Protein AF-A0A1C5F880-F1 (afdb_monomer_lite)

Structure (mmCIF, N/CA/C/O backbone):
data_AF-A0A1C5F880-F1
#
_entry.id   AF-A0A1C5F880-F1
#
loop_
_atom_site.group_PDB
_atom_site.id
_atom_site.type_symbol
_atom_site.label_atom_id
_atom_site.label_alt_id
_atom_site.label_comp_id
_atom_site.label_asym_id
_atom_site.label_entity_id
_atom_site.label_seq_id
_atom_site.pdbx_PDB_ins_code
_atom_site.Cartn_x
_atom_site.Cartn_y
_atom_site.Cartn_z
_atom_site.occupancy
_atom_site.B_iso_or_equiv
_atom_site.auth_seq_id
_atom_site.auth_comp_id
_atom_site.auth_asym_id
_atom_site.auth_atom_id
_atom_site.pdbx_PDB_model_num
ATOM 1 N N . MET A 1 1 ? 9.611 -12.263 -25.382 1.00 71.31 1 MET A N 1
ATOM 2 C CA . MET A 1 1 ? 9.464 -11.205 -24.359 1.00 71.31 1 MET A CA 1
ATOM 3 C C . MET A 1 1 ? 10.528 -10.155 -24.646 1.00 71.31 1 MET A C 1
ATOM 5 O O . MET A 1 1 ? 11.609 -10.560 -25.052 1.00 71.31 1 MET A O 1
ATOM 9 N N . SER A 1 2 ? 10.248 -8.854 -24.539 1.00 94.00 2 SER A N 1
ATOM 10 C CA . SER A 1 2 ? 11.305 -7.835 -24.646 1.00 94.00 2 SER A CA 1
ATOM 11 C C . SER A 1 2 ? 11.871 -7.524 -23.261 1.00 94.00 2 SER A C 1
ATOM 13 O O . SER A 1 2 ? 11.128 -7.508 -22.280 1.00 94.00 2 SER A O 1
ATOM 15 N N . THR A 1 3 ? 13.165 -7.216 -23.186 1.00 95.62 3 THR A N 1
ATOM 16 C CA . THR A 1 3 ? 13.836 -6.811 -21.937 1.00 95.62 3 THR A CA 1
ATOM 17 C C . THR A 1 3 ? 13.164 -5.595 -21.293 1.00 95.62 3 THR A C 1
ATOM 19 O O . THR A 1 3 ? 13.068 -5.501 -20.075 1.00 95.62 3 THR A O 1
ATOM 22 N N . ALA A 1 4 ? 12.610 -4.685 -22.100 1.00 95.88 4 ALA A N 1
ATOM 23 C CA . ALA A 1 4 ? 11.832 -3.546 -21.614 1.00 95.88 4 ALA A CA 1
ATOM 24 C C . ALA A 1 4 ? 10.582 -3.967 -20.817 1.00 95.88 4 ALA A C 1
ATOM 26 O O . ALA A 1 4 ? 10.291 -3.381 -19.775 1.00 95.88 4 ALA A O 1
ATOM 27 N N . VAL A 1 5 ? 9.857 -4.994 -21.280 1.00 96.69 5 VAL A N 1
ATOM 28 C CA . VAL A 1 5 ? 8.681 -5.529 -20.571 1.00 96.69 5 VAL A CA 1
ATOM 29 C C . VAL A 1 5 ? 9.099 -6.184 -19.255 1.00 96.69 5 VAL A C 1
ATOM 31 O O . VAL A 1 5 ? 8.416 -6.019 -18.247 1.00 96.69 5 VAL A O 1
ATOM 34 N N . GLU A 1 6 ? 10.241 -6.873 -19.239 1.00 96.44 6 GLU A N 1
ATOM 35 C CA . GLU A 1 6 ? 10.786 -7.506 -18.032 1.00 96.44 6 GLU A CA 1
ATOM 36 C C . GLU A 1 6 ? 11.141 -6.464 -16.964 1.00 96.44 6 GLU A C 1
ATOM 38 O O . GLU A 1 6 ? 10.700 -6.579 -15.819 1.00 96.44 6 GLU A O 1
ATOM 43 N N . TYR A 1 7 ? 11.847 -5.393 -17.339 1.00 97.69 7 TYR A N 1
ATOM 44 C CA . TYR A 1 7 ? 12.153 -4.299 -16.414 1.00 97.69 7 TYR A CA 1
ATOM 45 C C . TYR A 1 7 ? 10.891 -3.611 -15.886 1.00 97.69 7 TYR A C 1
ATOM 47 O O . TYR A 1 7 ? 10.793 -3.356 -14.685 1.00 97.69 7 TYR A O 1
ATOM 55 N N . ALA A 1 8 ? 9.907 -3.344 -16.749 1.00 97.88 8 ALA A N 1
ATOM 56 C CA . ALA A 1 8 ? 8.646 -2.735 -16.330 1.00 97.88 8 ALA A CA 1
ATOM 57 C C . ALA A 1 8 ? 7.892 -3.612 -15.315 1.00 97.88 8 ALA A C 1
ATOM 59 O O . ALA A 1 8 ? 7.358 -3.093 -14.333 1.00 97.88 8 ALA A O 1
ATOM 60 N N . ALA A 1 9 ? 7.891 -4.935 -15.510 1.00 97.44 9 ALA A N 1
ATOM 61 C CA . ALA A 1 9 ? 7.274 -5.872 -14.577 1.00 97.44 9 ALA A CA 1
ATOM 62 C C . ALA A 1 9 ? 7.959 -5.845 -13.202 1.00 97.44 9 ALA A C 1
ATOM 64 O O . ALA A 1 9 ? 7.272 -5.757 -12.184 1.00 97.44 9 ALA A O 1
ATOM 65 N N . VAL A 1 10 ? 9.297 -5.848 -13.165 1.00 98.00 10 VAL A N 1
ATOM 66 C CA . VAL A 1 10 ? 10.068 -5.774 -11.911 1.00 98.00 10 VAL A CA 1
ATOM 67 C C . VAL A 1 10 ? 9.801 -4.460 -11.178 1.00 98.00 10 VAL A C 1
ATOM 69 O O . VAL A 1 10 ? 9.492 -4.467 -9.987 1.00 98.00 10 VAL A O 1
ATOM 72 N N . VAL A 1 11 ? 9.858 -3.328 -11.885 1.00 98.38 11 VAL A N 1
ATOM 73 C CA . VAL A 1 11 ? 9.554 -2.011 -11.303 1.00 98.38 11 VAL A CA 1
ATOM 74 C C . VAL A 1 11 ? 8.131 -1.986 -10.745 1.00 98.38 11 VAL A C 1
ATOM 76 O O . VAL A 1 11 ? 7.920 -1.553 -9.612 1.00 98.38 11 VAL A O 1
ATOM 79 N N . GLY A 1 12 ? 7.161 -2.511 -11.497 1.00 98.56 12 GLY A N 1
ATOM 80 C CA . GLY A 1 12 ? 5.776 -2.621 -11.052 1.00 98.56 12 GLY A CA 1
ATOM 81 C C . GLY A 1 12 ? 5.631 -3.455 -9.779 1.00 98.56 12 GLY A C 1
ATOM 82 O O . GLY A 1 12 ? 4.965 -3.021 -8.842 1.00 98.56 12 GLY A O 1
ATOM 83 N N . GLN A 1 13 ? 6.295 -4.611 -9.699 1.00 98.25 13 GLN A N 1
ATOM 84 C CA . GLN A 1 13 ? 6.283 -5.462 -8.504 1.00 98.25 13 GLN A CA 1
ATOM 85 C C . GLN A 1 13 ? 6.836 -4.734 -7.277 1.00 98.25 13 GLN A C 1
ATOM 87 O O . GLN A 1 13 ? 6.212 -4.758 -6.215 1.00 98.25 13 GLN A O 1
ATOM 92 N N . VAL A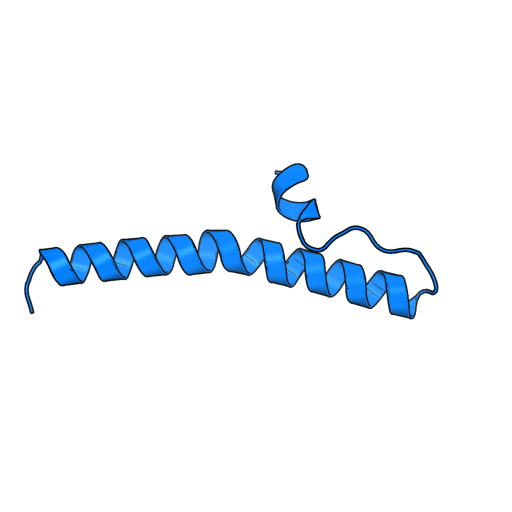 1 14 ? 7.972 -4.049 -7.426 1.00 98.31 14 VAL A N 1
ATOM 93 C CA . VAL A 1 14 ? 8.593 -3.288 -6.334 1.00 98.31 14 VAL A CA 1
ATOM 94 C C . VAL A 1 14 ? 7.667 -2.174 -5.853 1.00 98.31 14 VAL A C 1
ATOM 96 O O . VAL A 1 14 ? 7.472 -2.028 -4.648 1.00 98.31 14 VAL A O 1
ATOM 99 N N . VAL A 1 15 ? 7.045 -1.428 -6.770 1.00 98.31 15 VAL A N 1
ATOM 100 C CA . VAL A 1 15 ? 6.090 -0.364 -6.422 1.00 98.31 15 VAL A CA 1
ATOM 101 C C . VAL A 1 15 ? 4.864 -0.937 -5.711 1.00 98.31 15 VAL A C 1
ATOM 103 O O . VAL A 1 15 ? 4.465 -0.415 -4.672 1.00 98.31 15 VAL A O 1
ATOM 106 N N . VAL A 1 16 ? 4.289 -2.030 -6.221 1.00 98.44 16 VAL A N 1
ATOM 107 C CA . VAL A 1 16 ? 3.111 -2.672 -5.619 1.00 98.44 16 VAL A CA 1
ATOM 108 C C . VAL A 1 16 ? 3.411 -3.164 -4.208 1.00 98.44 16 VAL A C 1
ATOM 110 O O . VAL A 1 16 ? 2.610 -2.926 -3.308 1.00 98.44 16 VAL A O 1
ATOM 113 N N . VAL A 1 17 ? 4.552 -3.816 -3.981 1.00 97.56 17 VAL A N 1
ATOM 114 C CA . VAL A 1 17 ? 4.912 -4.323 -2.648 1.00 97.56 17 VAL A CA 1
ATOM 115 C C . VAL A 1 17 ? 5.293 -3.177 -1.711 1.00 97.56 17 VAL A C 1
ATOM 117 O O . VAL A 1 17 ? 4.776 -3.104 -0.595 1.00 97.56 17 VAL A O 1
ATOM 120 N N . GLY A 1 18 ? 6.144 -2.259 -2.172 1.00 96.44 18 GLY A N 1
ATOM 121 C CA . GLY A 1 18 ? 6.614 -1.115 -1.391 1.00 96.44 18 GLY A CA 1
ATOM 122 C C . GLY A 1 18 ? 5.487 -0.168 -0.979 1.00 96.44 18 GLY A C 1
ATOM 123 O O . GLY A 1 18 ? 5.514 0.371 0.125 1.00 96.44 18 GLY A O 1
ATOM 124 N N . ALA A 1 19 ? 4.461 -0.011 -1.819 1.00 95.75 19 ALA A N 1
ATOM 125 C CA . ALA A 1 19 ? 3.281 0.774 -1.479 1.00 95.75 19 ALA A CA 1
ATOM 126 C C . ALA A 1 19 ? 2.201 -0.053 -0.753 1.00 95.75 19 ALA A C 1
ATOM 128 O O . ALA A 1 19 ? 1.589 0.406 0.210 1.00 95.75 19 ALA A O 1
ATOM 129 N N . GLY A 1 20 ? 1.957 -1.289 -1.180 1.00 96.62 20 GLY A N 1
ATOM 130 C CA . GLY A 1 20 ? 0.873 -2.123 -0.661 1.00 96.62 20 GLY A CA 1
ATOM 131 C C . GLY A 1 20 ? 1.088 -2.589 0.778 1.00 96.62 20 GLY A C 1
ATOM 132 O O . GLY A 1 20 ? 0.147 -2.573 1.574 1.00 96.62 20 GLY A O 1
ATOM 133 N N . ALA A 1 21 ? 2.314 -2.968 1.151 1.00 96.19 21 ALA A N 1
ATOM 134 C CA . ALA A 1 21 ? 2.586 -3.493 2.491 1.00 96.19 21 ALA A CA 1
ATOM 135 C C . ALA A 1 21 ? 2.329 -2.461 3.617 1.00 96.19 21 ALA A C 1
ATOM 137 O O . ALA A 1 21 ? 1.645 -2.804 4.593 1.00 96.19 21 ALA A O 1
ATOM 138 N N . PRO A 1 22 ? 2.769 -1.190 3.497 1.00 96.62 22 PRO A N 1
ATOM 139 C CA . PRO A 1 22 ? 2.397 -0.133 4.438 1.00 96.62 22 PRO A CA 1
ATOM 140 C C . PRO A 1 22 ? 0.882 0.081 4.539 1.00 96.62 22 PRO A C 1
ATOM 142 O O . PRO A 1 22 ? 0.364 0.202 5.648 1.00 96.62 22 PRO A O 1
ATOM 145 N N . LEU A 1 23 ? 0.151 0.045 3.419 1.00 96.44 23 LEU A N 1
ATOM 146 C CA . LEU A 1 23 ? -1.307 0.212 3.417 1.00 96.44 23 LEU A CA 1
ATOM 147 C C . LEU A 1 23 ? -2.025 -0.884 4.195 1.00 96.44 23 LEU A C 1
ATOM 149 O O . LEU A 1 23 ? -2.866 -0.589 5.044 1.00 96.44 23 LEU A O 1
ATOM 153 N N . VAL A 1 24 ? -1.675 -2.148 3.947 1.00 97.12 24 VAL A N 1
ATOM 154 C CA . VAL A 1 24 ? -2.266 -3.281 4.673 1.00 97.12 24 VAL A CA 1
ATOM 155 C C . VAL A 1 24 ? -1.944 -3.179 6.162 1.00 97.12 24 VAL A C 1
ATOM 157 O O . VAL A 1 24 ? -2.818 -3.376 7.004 1.00 97.12 24 VAL A O 1
ATOM 160 N N . THR A 1 25 ? -0.716 -2.793 6.508 1.00 95.94 25 THR A N 1
ATOM 161 C CA . THR A 1 25 ? -0.312 -2.592 7.906 1.00 95.94 25 THR A CA 1
ATOM 162 C C . THR A 1 25 ? -1.146 -1.502 8.581 1.00 95.94 25 THR A C 1
ATOM 164 O O . THR A 1 25 ? -1.664 -1.707 9.682 1.00 95.94 25 THR A O 1
ATOM 167 N N . GLY A 1 26 ? -1.315 -0.352 7.923 1.00 95.62 26 GLY A N 1
ATOM 168 C CA . GLY A 1 26 ? -2.140 0.747 8.420 1.00 95.62 26 GLY A CA 1
ATOM 169 C C . GLY A 1 26 ? -3.605 0.344 8.564 1.00 95.62 26 GLY A C 1
ATOM 170 O O . GLY A 1 26 ? -4.226 0.624 9.590 1.00 95.62 26 GLY A O 1
ATOM 171 N N . TRP A 1 27 ? -4.134 -0.403 7.595 1.00 96.75 27 TRP A N 1
ATOM 172 C CA . TRP A 1 27 ? -5.487 -0.949 7.643 1.00 96.75 27 TRP A CA 1
ATOM 173 C C . TRP A 1 27 ? -5.691 -1.882 8.839 1.00 96.75 27 TRP A C 1
ATOM 175 O O . TRP A 1 27 ? -6.651 -1.721 9.589 1.00 96.75 27 TRP A O 1
ATOM 185 N N . MET A 1 28 ? -4.764 -2.812 9.083 1.00 96.94 28 MET A N 1
ATOM 186 C CA . MET A 1 28 ? -4.853 -3.732 10.222 1.00 96.94 28 MET A CA 1
ATOM 187 C C . MET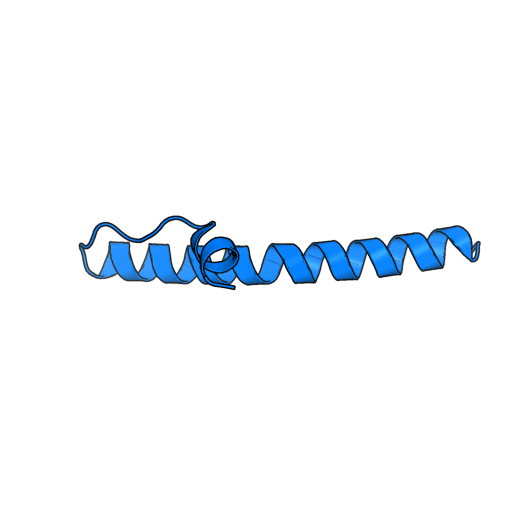 A 1 28 ? -4.794 -2.990 11.562 1.00 96.94 28 MET A C 1
ATOM 189 O O . MET A 1 28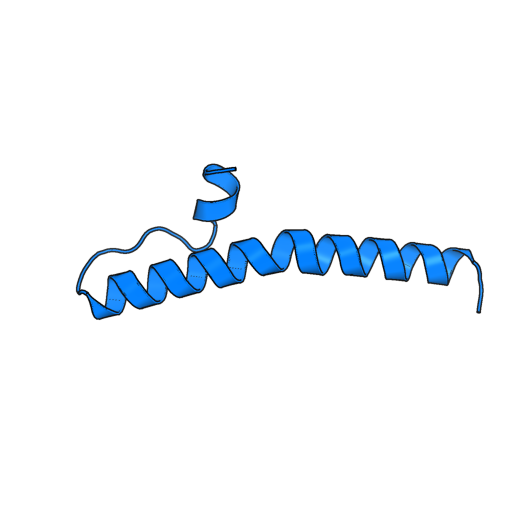 ? -5.569 -3.294 12.472 1.00 96.94 28 MET A O 1
ATOM 193 N N . ARG A 1 29 ? -3.939 -1.962 11.678 1.00 95.38 29 ARG A N 1
ATOM 194 C CA . ARG A 1 29 ? -3.901 -1.075 12.857 1.00 95.38 29 ARG A CA 1
ATOM 195 C C . ARG A 1 29 ? -5.233 -0.346 13.053 1.00 95.38 29 ARG A C 1
ATOM 197 O O . ARG A 1 29 ? -5.721 -0.242 14.179 1.00 95.38 29 ARG A O 1
ATOM 204 N N . GLN A 1 30 ? -5.841 0.117 11.965 1.00 95.12 30 GLN A N 1
ATOM 205 C CA . GLN A 1 30 ? -7.128 0.802 11.980 1.00 95.12 30 GLN A CA 1
ATOM 206 C C . GLN A 1 30 ? -8.286 -0.130 12.378 1.00 95.12 30 GLN A C 1
ATOM 208 O O . GLN A 1 30 ? -9.150 0.272 13.163 1.00 95.12 30 GLN A O 1
ATOM 213 N N . VAL A 1 31 ? -8.307 -1.365 11.864 1.00 95.50 31 VAL A N 1
ATOM 214 C CA . VAL A 1 31 ? -9.271 -2.405 12.258 1.00 95.50 31 VAL A CA 1
ATOM 215 C C . VAL A 1 31 ? -9.134 -2.700 13.747 1.00 95.50 31 VAL A C 1
ATOM 217 O O . VAL A 1 31 ? -10.124 -2.633 14.470 1.00 95.50 31 VAL A O 1
ATOM 220 N N . ARG A 1 32 ? -7.908 -2.929 14.230 1.00 96.31 32 ARG A N 1
ATOM 221 C CA . ARG A 1 32 ? -7.642 -3.164 15.653 1.00 96.31 32 ARG A CA 1
ATOM 222 C C . ARG A 1 32 ? -8.165 -2.028 16.529 1.00 96.31 32 ARG A C 1
ATOM 224 O O . ARG A 1 32 ? -8.866 -2.286 17.498 1.00 96.31 32 ARG A O 1
ATOM 231 N N . ALA A 1 33 ? -7.879 -0.780 16.171 1.00 96.38 33 ALA A N 1
ATOM 232 C CA . ALA A 1 33 ? -8.350 0.360 16.949 1.00 96.38 33 ALA A CA 1
ATOM 233 C C . ALA A 1 33 ? -9.885 0.453 16.995 1.00 96.38 33 ALA A C 1
ATOM 235 O O . ALA A 1 33 ? -10.438 0.728 18.056 1.00 96.38 33 ALA A O 1
ATOM 236 N N . ARG A 1 34 ? -10.575 0.150 15.884 1.00 94.44 34 ARG A N 1
ATOM 237 C CA . ARG A 1 34 ? -12.048 0.079 15.849 1.00 94.44 34 ARG A CA 1
ATOM 238 C C . ARG A 1 34 ? -12.596 -1.023 16.752 1.00 94.44 34 ARG A C 1
ATOM 240 O O . ARG A 1 34 ? -13.571 -0.783 17.454 1.00 94.44 34 ARG A O 1
ATOM 247 N N . LEU A 1 35 ? -11.964 -2.197 16.753 1.00 96.81 35 LEU A N 1
ATOM 248 C CA . LEU A 1 35 ? -12.343 -3.311 17.630 1.00 96.81 35 LEU A CA 1
ATOM 249 C C . LEU A 1 35 ? -12.114 -2.988 19.112 1.00 96.81 35 LEU A C 1
ATOM 251 O O . LEU A 1 35 ? -12.858 -3.453 19.965 1.00 96.81 35 LEU A O 1
ATOM 255 N N . GLU A 1 36 ? -11.125 -2.151 19.415 1.00 97.94 36 GLU A N 1
ATOM 256 C CA . GLU A 1 36 ? -10.861 -1.643 20.764 1.00 97.94 36 GLU A CA 1
ATOM 257 C C . GLU A 1 36 ? -11.754 -0.441 21.147 1.00 97.94 36 GLU A C 1
ATOM 259 O O . GLU A 1 36 ? -11.589 0.120 22.227 1.00 97.94 36 GLU A O 1
ATOM 264 N N . GLY A 1 37 ? -12.678 -0.005 20.278 1.00 96.38 37 GLY A N 1
ATOM 265 C CA . GLY A 1 37 ? -13.547 1.153 20.527 1.00 96.38 37 GLY A CA 1
ATOM 266 C C . GLY A 1 37 ? -12.824 2.506 20.488 1.00 96.38 37 GLY A C 1
ATOM 267 O O . GLY A 1 37 ? -13.353 3.506 20.970 1.00 96.38 37 GLY A O 1
ATOM 268 N N . ARG A 1 38 ? -11.611 2.560 19.924 1.00 94.25 38 ARG A N 1
ATOM 269 C CA . ARG A 1 38 ? -10.794 3.776 19.805 1.00 94.25 38 ARG A CA 1
ATOM 270 C C . ARG A 1 38 ? -10.877 4.359 18.394 1.00 94.25 38 ARG A C 1
ATOM 272 O O . ARG A 1 38 ? -11.005 3.638 17.403 1.00 94.25 38 ARG A O 1
ATOM 279 N N . ALA A 1 39 ? -10.722 5.678 18.280 1.00 85.81 39 ALA A N 1
ATOM 280 C CA . ALA A 1 39 ? -10.478 6.317 16.991 1.00 85.81 39 ALA A CA 1
ATOM 281 C C . ALA A 1 39 ? -9.065 5.931 16.508 1.00 85.81 39 ALA A C 1
ATOM 283 O O . ALA A 1 39 ? -8.063 6.438 17.006 1.00 85.81 39 ALA A O 1
ATOM 284 N N . GLY A 1 40 ? -8.981 4.954 15.602 1.00 87.44 40 GLY A N 1
ATOM 285 C CA . GLY A 1 40 ? -7.714 4.500 15.023 1.00 87.44 40 GLY A CA 1
ATOM 286 C C . GLY A 1 40 ? -7.033 5.540 14.139 1.00 87.44 40 GLY A C 1
ATOM 287 O O . GLY A 1 40 ? -7.700 6.390 13.555 1.00 87.44 40 GLY A O 1
ATOM 288 N N . ALA A 1 41 ? -5.708 5.428 14.001 1.00 86.06 41 ALA A N 1
ATOM 289 C CA . ALA A 1 41 ? -4.937 6.200 13.027 1.00 86.06 41 ALA A CA 1
ATOM 290 C C . ALA A 1 41 ? -5.347 5.852 11.581 1.00 86.06 41 ALA A C 1
ATOM 292 O O . ALA A 1 41 ? -5.891 4.775 11.324 1.00 86.06 41 ALA A O 1
ATOM 293 N N . GLY A 1 42 ? -5.089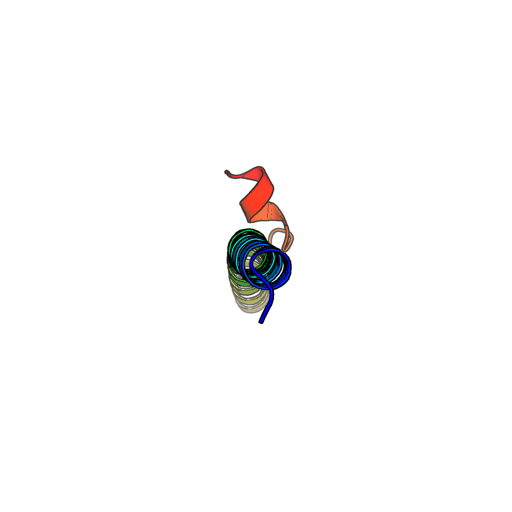 6.763 10.639 1.00 91.06 42 GLY A N 1
ATOM 294 C CA . GLY A 1 42 ? -5.422 6.554 9.227 1.00 91.06 42 GLY A CA 1
ATOM 295 C C . GLY A 1 42 ? -4.565 5.474 8.555 1.00 91.06 42 GLY A C 1
ATOM 296 O O . GLY A 1 42 ? -3.426 5.234 8.946 1.00 91.06 42 GLY A O 1
ATOM 297 N N . VAL A 1 43 ? -5.087 4.865 7.486 1.00 92.88 43 VAL A N 1
ATOM 298 C CA . VAL A 1 43 ? -4.415 3.799 6.705 1.00 92.88 43 VAL A CA 1
ATOM 299 C C . VAL A 1 43 ? -3.029 4.209 6.189 1.00 92.88 43 VAL A C 1
ATOM 301 O O . VAL A 1 43 ? -2.134 3.379 6.090 1.00 92.88 43 VAL A O 1
ATOM 304 N N . PHE A 1 44 ? -2.829 5.495 5.900 1.00 93.75 44 PHE A N 1
ATOM 305 C CA . PHE A 1 44 ? -1.564 6.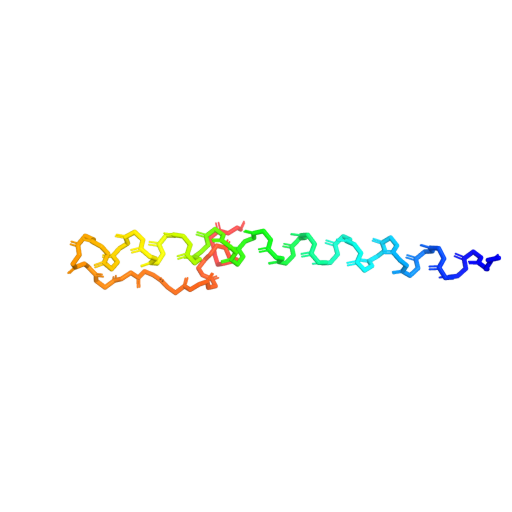037 5.398 1.00 93.75 44 PHE A CA 1
ATOM 306 C C . PHE A 1 44 ? -0.551 6.395 6.493 1.00 93.75 44 PHE A C 1
ATOM 308 O O . PHE A 1 44 ? 0.551 6.842 6.179 1.00 93.75 44 PHE A O 1
ATOM 315 N N . GLN A 1 45 ? -0.898 6.204 7.771 1.00 92.81 45 GLN A N 1
ATOM 316 C CA . GLN A 1 45 ? -0.004 6.484 8.894 1.00 92.81 45 GLN A CA 1
ATOM 317 C C . GLN A 1 45 ? 1.384 5.831 8.740 1.00 92.81 45 GLN A C 1
ATOM 319 O O . GLN A 1 45 ? 2.367 6.525 8.974 1.00 92.81 45 GLN A O 1
ATOM 324 N N . PRO A 1 46 ? 1.523 4.574 8.268 1.00 93.19 46 PRO A N 1
ATOM 325 C CA . PRO A 1 46 ? 2.835 3.935 8.165 1.00 93.19 46 PRO A CA 1
ATOM 326 C C . PRO A 1 46 ? 3.828 4.629 7.226 1.00 93.19 46 PRO A C 1
ATOM 328 O O . PRO A 1 46 ? 5.024 4.516 7.448 1.00 93.19 46 PRO A O 1
ATOM 331 N N . TRP A 1 47 ? 3.368 5.368 6.211 1.00 92.69 47 TRP A N 1
ATOM 332 C CA . TRP A 1 47 ? 4.267 6.176 5.374 1.00 92.69 47 TRP A CA 1
ATOM 333 C C . TRP A 1 47 ? 4.703 7.479 6.033 1.00 92.69 47 TRP A C 1
ATOM 335 O O . TRP A 1 47 ? 5.705 8.052 5.633 1.00 92.69 47 TRP A O 1
ATOM 345 N N . ARG A 1 48 ? 3.942 7.970 7.013 1.00 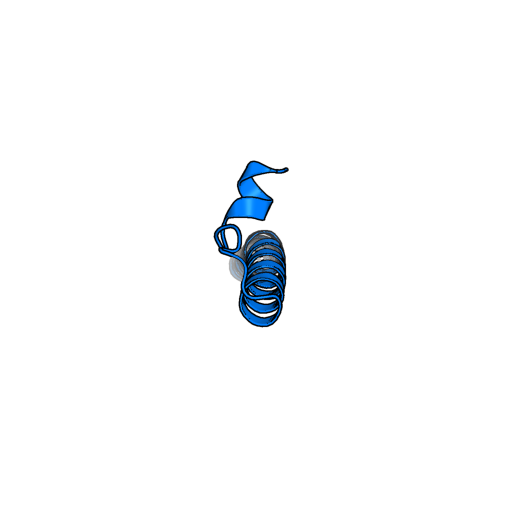91.19 48 ARG A N 1
ATOM 346 C CA . ARG A 1 48 ? 4.326 9.143 7.804 1.00 91.19 48 ARG A CA 1
ATOM 347 C C . ARG A 1 48 ? 5.303 8.783 8.921 1.00 91.19 48 ARG A C 1
ATOM 349 O O . ARG A 1 48 ? 5.983 9.669 9.418 1.00 91.19 48 ARG A O 1
ATOM 356 N N . ASP A 1 49 ? 5.297 7.518 9.335 1.00 89.31 49 ASP A N 1
ATOM 357 C CA . ASP A 1 49 ? 6.125 6.997 10.422 1.00 89.31 49 ASP A CA 1
ATOM 358 C C . ASP A 1 49 ? 7.512 6.510 9.944 1.00 89.31 49 ASP A C 1
ATOM 360 O O . ASP A 1 49 ? 8.387 6.301 10.782 1.00 89.31 49 ASP A O 1
ATOM 364 N N . ALA A 1 50 ? 7.685 6.266 8.638 1.00 81.75 50 ALA A N 1
ATOM 365 C CA . ALA A 1 50 ? 8.922 5.776 8.019 1.00 81.75 50 ALA A CA 1
ATOM 366 C C . ALA A 1 50 ? 9.932 6.906 7.774 1.00 81.75 50 ALA A C 1
ATOM 368 O O . ALA A 1 50 ? 11.141 6.639 7.952 1.00 81.75 50 ALA A O 1
#

pLDDT: mean 94.51, std 4.87, range [71.31, 98.56]

Secondary structure (DSSP, 8-state):
--HHHHHHHHHHHHHHHHHHHHHHHHHHHHHHHHHTTS-PPPTTHHHHH-

Radius of gyration: 15.79 Å; chains: 1; bounding box: 27×20×45 Å

Foldseek 3Di:
DDPVVVVVVVVVVCCCCVVVVLLVVQVVQCVVCVVVVHRGDHSNVSVVVD

Sequence (50 aa):
MSTAVEYAAVVGQVVVVGAGAPLVTGWMRQVRARLEGRAGAGVFQPWRDA